Protein AF-A0A9D2N863-F1 (afdb_monomer)

Radius of gyration: 11.84 Å; Cα contacts (8 Å, |Δi|>4): 35; chains: 1; bounding box: 24×24×28 Å

Foldseek 3Di:
DDDPCLVVVLVVLVVVLCCPQPVPDDPVRLVVVLQVCCCPVVVDHPVPDDSVVVSVSSVCVSVVND

Mean predicted aligned error: 2.78 Å

pLDDT: mean 94.41, std 7.16, range [53.28, 98.38]

Structure (mmCIF, N/CA/C/O backbone):
data_AF-A0A9D2N863-F1
#
_entry.id   AF-A0A9D2N863-F1
#
loop_
_atom_site.group_PDB
_atom_site.id
_atom_site.type_symbol
_atom_site.label_atom_id
_atom_site.label_alt_id
_atom_site.label_comp_id
_atom_site.label_asym_id
_atom_site.label_entity_id
_atom_site.label_seq_id
_atom_site.pdbx_PDB_ins_code
_atom_site.Cartn_x
_atom_site.Cartn_y
_atom_site.Cartn_z
_atom_site.occupancy
_atom_site.B_iso_or_equiv
_atom_site.auth_seq_id
_atom_site.auth_comp_id
_atom_site.auth_asym_id
_atom_site.auth_atom_id
_atom_site.pdbx_PDB_model_num
ATOM 1 N N . MET A 1 1 ? 14.769 -3.096 -17.868 1.00 79.69 1 MET A N 1
ATOM 2 C CA . MET A 1 1 ? 14.505 -1.896 -17.044 1.00 79.69 1 MET A CA 1
ATOM 3 C C . MET A 1 1 ? 13.002 -1.830 -16.855 1.00 79.69 1 MET A C 1
ATOM 5 O O . MET A 1 1 ? 12.315 -2.045 -17.845 1.00 79.69 1 MET A O 1
ATOM 9 N N . ARG A 1 2 ? 12.500 -1.664 -15.626 1.00 86.50 2 ARG A N 1
ATOM 1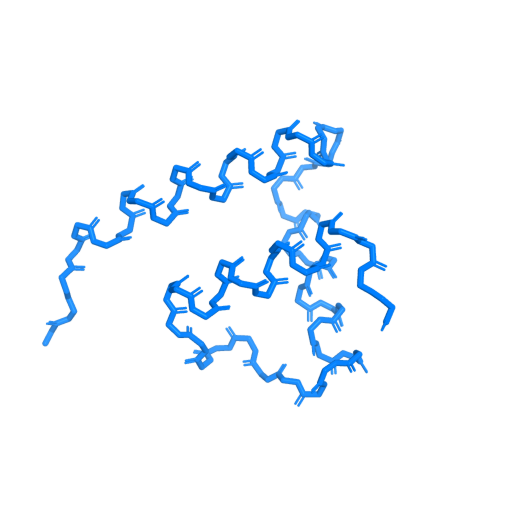0 C CA . ARG A 1 2 ? 11.049 -1.614 -15.375 1.00 86.50 2 ARG A CA 1
ATOM 11 C C . ARG A 1 2 ? 10.489 -0.280 -15.870 1.00 86.50 2 ARG A C 1
ATOM 13 O O . ARG A 1 2 ? 11.224 0.707 -15.864 1.00 86.50 2 ARG A O 1
ATOM 20 N N . ASP A 1 3 ? 9.231 -0.272 -16.295 1.00 90.75 3 ASP A N 1
ATOM 21 C CA . ASP A 1 3 ? 8.542 0.951 -16.708 1.00 90.75 3 ASP A CA 1
ATOM 22 C C . ASP A 1 3 ? 8.394 1.899 -15.501 1.00 90.75 3 ASP A C 1
ATOM 24 O O . ASP A 1 3 ? 7.855 1.473 -14.477 1.00 90.75 3 ASP A O 1
ATOM 28 N N . PRO A 1 4 ? 8.893 3.146 -15.554 1.00 92.94 4 PRO A N 1
ATOM 29 C CA . PRO A 1 4 ? 8.694 4.114 -14.479 1.00 92.94 4 PRO A CA 1
ATOM 30 C C . PRO A 1 4 ? 7.221 4.454 -14.220 1.00 92.94 4 PRO A C 1
ATOM 32 O O . PRO A 1 4 ? 6.873 4.736 -13.074 1.00 92.94 4 PRO A O 1
ATOM 35 N N . GLU A 1 5 ? 6.358 4.388 -15.240 1.00 94.12 5 GLU A N 1
ATOM 36 C CA . GLU A 1 5 ? 4.946 4.779 -15.124 1.00 94.12 5 GLU A CA 1
ATOM 37 C C . GLU A 1 5 ? 4.152 3.867 -14.180 1.00 94.12 5 GLU A C 1
ATOM 39 O O . GLU A 1 5 ? 3.204 4.325 -13.546 1.00 94.12 5 GLU A O 1
ATOM 44 N N . ARG A 1 6 ? 4.606 2.622 -13.959 1.00 92.50 6 ARG A N 1
ATOM 45 C CA . ARG A 1 6 ? 4.000 1.693 -12.982 1.00 92.50 6 ARG A CA 1
ATOM 46 C C . ARG A 1 6 ? 3.913 2.280 -11.565 1.00 92.50 6 ARG A C 1
ATOM 48 O O . ARG A 1 6 ? 3.058 1.888 -10.776 1.00 92.50 6 ARG A O 1
ATOM 55 N N . LEU A 1 7 ? 4.813 3.210 -11.226 1.00 96.31 7 LEU A N 1
ATOM 56 C CA . LEU A 1 7 ? 4.839 3.856 -9.916 1.00 96.31 7 LEU A CA 1
ATOM 57 C C . LEU A 1 7 ? 3.653 4.804 -9.723 1.00 96.31 7 LEU A C 1
ATOM 59 O O . LEU A 1 7 ? 3.198 4.966 -8.595 1.00 96.31 7 LEU A O 1
ATOM 63 N N . ASN A 1 8 ? 3.145 5.416 -10.796 1.00 96.81 8 ASN A N 1
ATOM 64 C CA . ASN A 1 8 ? 2.029 6.354 -10.716 1.00 96.81 8 ASN A CA 1
ATOM 65 C C . ASN A 1 8 ? 0.758 5.638 -10.250 1.00 96.81 8 ASN A C 1
ATOM 67 O O . ASN A 1 8 ? 0.151 6.050 -9.259 1.00 96.81 8 ASN A O 1
ATOM 71 N N . ASP A 1 9 ? 0.422 4.526 -10.903 1.00 94.44 9 ASP A N 1
ATOM 72 C CA . ASP A 1 9 ? -0.749 3.718 -10.557 1.00 94.44 9 ASP A CA 1
ATOM 73 C C . ASP A 1 9 ? -0.609 3.118 -9.152 1.00 94.44 9 ASP A C 1
ATOM 75 O O . ASP A 1 9 ? -1.519 3.224 -8.325 1.00 94.44 9 ASP A O 1
ATOM 79 N N . PHE A 1 10 ? 0.574 2.582 -8.832 1.00 97.50 10 PHE A N 1
ATOM 80 C CA . PHE A 1 10 ? 0.861 2.035 -7.509 1.00 97.50 10 PHE A CA 1
ATOM 81 C C . PHE A 1 10 ? 0.699 3.074 -6.391 1.00 97.50 10 PHE A C 1
ATOM 83 O O . PHE A 1 10 ? 0.038 2.811 -5.383 1.00 97.50 10 PHE A O 1
AT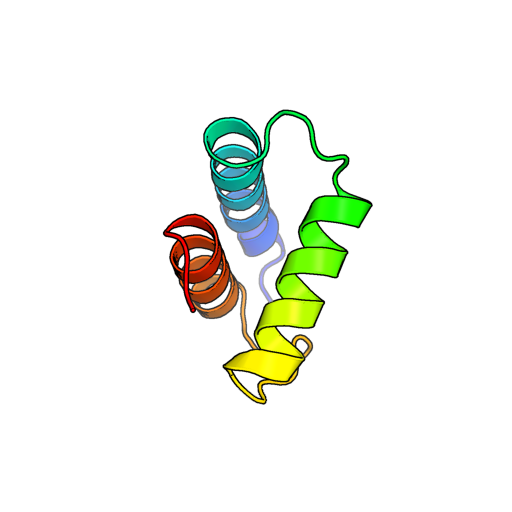OM 90 N N . TYR A 1 11 ? 1.282 4.266 -6.548 1.00 98.06 11 TYR A N 1
ATOM 91 C CA . TYR A 1 11 ? 1.193 5.311 -5.529 1.00 98.06 11 TYR A CA 1
ATOM 92 C C . TYR A 1 11 ? -0.213 5.895 -5.408 1.00 98.06 11 TYR A C 1
ATOM 94 O O . TYR A 1 11 ? -0.614 6.261 -4.297 1.00 98.06 11 TYR A O 1
ATOM 102 N N . GLU A 1 12 ? -0.978 5.963 -6.501 1.00 98.19 12 GLU A N 1
ATOM 103 C CA . GLU A 1 12 ? -2.378 6.379 -6.443 1.00 98.19 12 GLU A CA 1
ATOM 104 C C . GLU A 1 12 ? -3.195 5.405 -5.591 1.00 98.19 12 GLU A C 1
ATOM 106 O O . GLU A 1 12 ? -3.879 5.830 -4.657 1.00 98.19 12 GLU A O 1
ATOM 111 N N . GLU A 1 13 ? -3.064 4.104 -5.839 1.00 98.00 13 GLU A N 1
ATOM 112 C CA . GLU A 1 13 ? -3.766 3.067 -5.084 1.00 98.00 13 GLU A CA 1
ATOM 113 C C . GLU A 1 13 ? -3.322 2.996 -3.619 1.00 98.00 13 GLU A C 1
ATOM 115 O O . GLU A 1 13 ? -4.163 3.004 -2.714 1.00 98.00 13 GLU A O 1
ATOM 120 N N . LEU A 1 14 ? -2.012 3.028 -3.356 1.00 98.31 14 LEU A N 1
ATOM 121 C CA . LEU A 1 14 ? -1.459 3.057 -2.000 1.00 98.31 14 LEU A CA 1
ATOM 122 C C . LEU A 1 14 ? -2.019 4.235 -1.193 1.00 98.31 14 LEU A C 1
ATOM 124 O O . LEU A 1 14 ? -2.411 4.077 -0.032 1.00 98.31 14 LEU A O 1
ATOM 128 N N . LYS A 1 15 ? -2.103 5.415 -1.818 1.00 98.31 15 LYS A N 1
ATOM 129 C CA . LYS A 1 15 ? -2.700 6.611 -1.216 1.00 98.31 15 LYS A CA 1
ATOM 130 C C . LYS A 1 15 ? -4.177 6.390 -0.891 1.00 98.31 15 LYS A C 1
ATOM 132 O O . LYS A 1 15 ? -4.609 6.799 0.187 1.00 98.31 15 LYS A O 1
ATOM 137 N N . GLN A 1 16 ? -4.957 5.770 -1.780 1.00 98.38 16 GLN A N 1
ATOM 138 C CA . GLN A 1 16 ? -6.370 5.486 -1.505 1.00 98.38 16 GLN A CA 1
ATOM 139 C C . GLN A 1 16 ? -6.532 4.498 -0.342 1.00 98.38 16 GLN A C 1
ATOM 141 O O . GLN A 1 16 ? -7.304 4.779 0.575 1.00 98.38 16 GLN A O 1
ATOM 146 N N . ILE A 1 17 ? -5.755 3.409 -0.318 1.00 98.25 17 ILE A N 1
ATOM 147 C CA . ILE A 1 17 ? -5.771 2.417 0.770 1.00 98.25 17 ILE A CA 1
ATOM 148 C C . ILE A 1 17 ? -5.440 3.083 2.109 1.00 98.25 17 ILE A C 1
ATOM 150 O O . ILE A 1 17 ? -6.178 2.908 3.083 1.00 98.25 17 ILE A O 1
ATOM 154 N N . HIS A 1 18 ? -4.369 3.883 2.150 1.00 98.25 18 HIS A N 1
ATOM 155 C CA . HIS A 1 18 ? -3.940 4.590 3.356 1.00 98.25 18 HIS A CA 1
ATOM 156 C C . HIS A 1 18 ? -5.028 5.554 3.843 1.00 98.25 18 HIS A C 1
ATOM 158 O O . HIS A 1 18 ? -5.450 5.473 4.996 1.00 98.25 18 HIS A O 1
ATOM 164 N N . LYS A 1 19 ? -5.550 6.415 2.961 1.00 9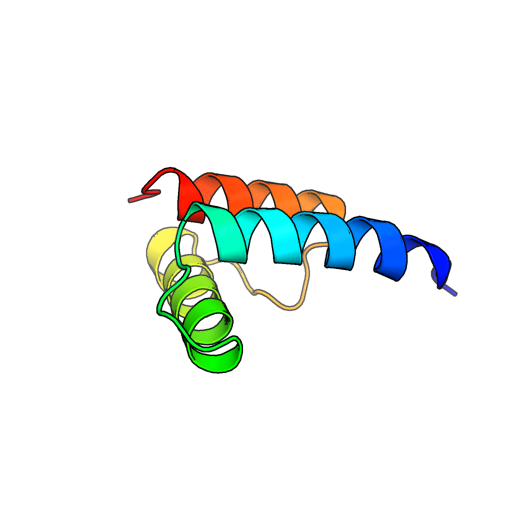8.12 19 LYS A N 1
ATOM 165 C CA . LYS A 1 19 ? -6.584 7.399 3.318 1.00 98.12 19 LYS A CA 1
ATOM 166 C C . LYS A 1 19 ? -7.876 6.764 3.831 1.00 98.12 19 LYS A C 1
ATOM 168 O O . LYS A 1 19 ? -8.514 7.346 4.702 1.00 98.12 19 LYS A O 1
ATOM 173 N N . GLN A 1 20 ? -8.288 5.630 3.269 1.00 97.81 20 GLN A N 1
ATOM 174 C CA . GLN A 1 20 ? -9.569 5.003 3.603 1.00 97.81 20 GLN A CA 1
ATOM 175 C C . GLN A 1 20 ? -9.503 4.178 4.892 1.00 97.81 20 GLN A C 1
ATOM 177 O O . GLN A 1 20 ? -10.462 4.185 5.658 1.00 97.81 20 GLN A O 1
ATOM 182 N N . ASN A 1 21 ? -8.384 3.493 5.145 1.00 97.38 21 ASN A N 1
ATOM 183 C CA . ASN A 1 21 ? -8.294 2.505 6.227 1.00 97.38 21 ASN A CA 1
ATOM 184 C C . ASN A 1 21 ? -7.456 2.978 7.420 1.00 97.38 21 ASN A C 1
ATOM 186 O O . ASN A 1 21 ? -7.710 2.570 8.551 1.00 97.38 21 ASN A O 1
ATOM 190 N N . PHE A 1 22 ? -6.467 3.846 7.191 1.00 97.00 22 PHE A N 1
ATOM 191 C CA . PHE A 1 22 ? -5.517 4.278 8.220 1.00 97.00 22 PHE A CA 1
ATOM 192 C C . PHE A 1 22 ? -5.274 5.802 8.198 1.00 97.00 22 PHE A C 1
ATOM 194 O O . PHE A 1 22 ? -4.114 6.225 8.215 1.00 97.00 22 PHE A O 1
ATOM 201 N N . PRO A 1 23 ? -6.326 6.651 8.164 1.00 97.56 23 PRO A N 1
ATOM 202 C CA . PRO A 1 23 ? -6.181 8.097 7.950 1.00 97.56 23 PRO A CA 1
ATOM 203 C C . PRO A 1 23 ? -5.338 8.803 9.021 1.00 97.56 23 PRO A C 1
ATOM 205 O O . PRO A 1 23 ? -4.673 9.792 8.722 1.00 97.56 23 PRO A O 1
ATOM 208 N N . ASP A 1 24 ? -5.322 8.278 10.248 1.00 98.31 24 ASP A N 1
ATOM 209 C CA . ASP A 1 24 ? -4.575 8.861 11.369 1.00 98.31 24 ASP A CA 1
ATOM 210 C C . ASP A 1 24 ? -3.103 8.424 11.412 1.00 98.31 24 ASP A C 1
ATOM 212 O O . ASP A 1 24 ? -2.292 8.980 12.158 1.00 98.31 24 ASP A O 1
ATOM 216 N N . TRP A 1 25 ? -2.728 7.397 10.647 1.00 97.75 25 TRP A N 1
ATOM 217 C CA . TRP A 1 25 ? -1.364 6.884 10.656 1.00 97.75 25 TRP A CA 1
ATOM 218 C C . TRP A 1 25 ? -0.487 7.717 9.730 1.00 97.75 25 TRP A C 1
ATOM 220 O O . TRP A 1 25 ? -0.842 8.012 8.593 1.00 97.75 25 TRP A O 1
ATOM 230 N N . ARG A 1 26 ? 0.725 8.048 10.178 1.00 98.25 26 ARG A N 1
ATOM 231 C CA . ARG A 1 26 ? 1.740 8.613 9.277 1.00 98.25 26 ARG A CA 1
ATOM 232 C C . ARG A 1 26 ? 2.203 7.541 8.291 1.00 98.25 26 ARG A C 1
ATOM 234 O O . ARG A 1 26 ? 2.250 6.366 8.648 1.00 98.25 26 ARG A O 1
ATOM 241 N N . PHE A 1 27 ? 2.641 7.947 7.099 1.00 97.69 27 PHE A N 1
ATOM 242 C CA . PHE A 1 27 ? 3.085 7.022 6.046 1.00 97.69 27 PHE A CA 1
ATOM 243 C C . PHE A 1 27 ? 4.089 5.967 6.544 1.00 97.69 27 PHE A C 1
ATOM 245 O O . PHE A 1 27 ? 3.881 4.773 6.360 1.00 97.69 27 PHE A O 1
ATOM 252 N N . GLY A 1 28 ? 5.136 6.390 7.262 1.00 97.75 28 GLY A N 1
ATOM 253 C CA . GLY A 1 28 ? 6.136 5.459 7.796 1.00 97.75 28 GLY A CA 1
ATOM 254 C C . GLY A 1 28 ? 5.571 4.454 8.807 1.00 97.75 28 GLY A C 1
ATOM 255 O O . GLY A 1 28 ? 5.996 3.304 8.821 1.00 97.75 28 GLY A O 1
ATOM 256 N N . GLN A 1 29 ? 4.587 4.856 9.620 1.00 98.00 29 GLN A N 1
ATOM 257 C CA . GLN A 1 29 ? 3.907 3.951 10.551 1.00 98.00 29 GLN A CA 1
ATOM 258 C C . GLN A 1 29 ? 3.048 2.937 9.796 1.00 98.00 29 GLN A C 1
ATOM 260 O O . GLN A 1 29 ? 3.086 1.752 10.113 1.00 98.00 29 GLN A O 1
ATOM 265 N N . PHE A 1 30 ? 2.312 3.395 8.783 1.00 97.50 30 PHE A N 1
ATOM 266 C CA . PHE A 1 30 ? 1.513 2.526 7.930 1.00 97.50 30 PHE A CA 1
ATOM 267 C C . PHE A 1 30 ? 2.370 1.461 7.246 1.00 97.50 30 PHE A C 1
ATOM 269 O O . PHE A 1 30 ? 2.119 0.271 7.441 1.00 97.50 30 PHE A O 1
ATOM 276 N N . MET A 1 31 ? 3.437 1.868 6.557 1.00 97.75 31 MET A N 1
ATOM 277 C CA . MET A 1 31 ? 4.317 0.922 5.874 1.00 97.75 31 MET A CA 1
ATOM 278 C C . MET A 1 31 ? 5.044 -0.007 6.849 1.00 97.75 31 MET A C 1
ATOM 280 O O . MET A 1 31 ? 5.147 -1.199 6.586 1.00 97.75 31 MET A O 1
ATOM 284 N N . ASN A 1 32 ? 5.519 0.491 7.999 1.00 97.62 32 ASN A N 1
ATOM 285 C CA . ASN A 1 32 ? 6.197 -0.366 8.974 1.00 97.62 32 ASN A CA 1
ATOM 286 C C . ASN A 1 32 ? 5.256 -1.424 9.571 1.00 97.62 32 ASN A C 1
ATOM 288 O O . ASN A 1 32 ? 5.652 -2.582 9.688 1.00 97.62 32 ASN A O 1
ATOM 292 N N . ASN A 1 33 ? 4.012 -1.056 9.890 1.00 96.88 33 ASN A N 1
ATOM 293 C CA . ASN A 1 33 ? 3.012 -2.003 10.379 1.00 96.88 33 ASN A CA 1
ATOM 294 C C . ASN A 1 33 ? 2.644 -3.042 9.312 1.00 96.88 33 ASN A C 1
ATOM 296 O O . ASN A 1 33 ? 2.587 -4.231 9.622 1.00 96.88 33 ASN A O 1
ATOM 300 N N . PHE A 1 34 ? 2.468 -2.610 8.061 1.00 97.38 34 PHE A N 1
ATOM 301 C CA . PHE A 1 34 ? 2.230 -3.507 6.934 1.00 97.38 34 PHE A CA 1
ATOM 302 C C . PHE A 1 34 ? 3.387 -4.498 6.731 1.00 97.38 34 PHE A C 1
ATOM 304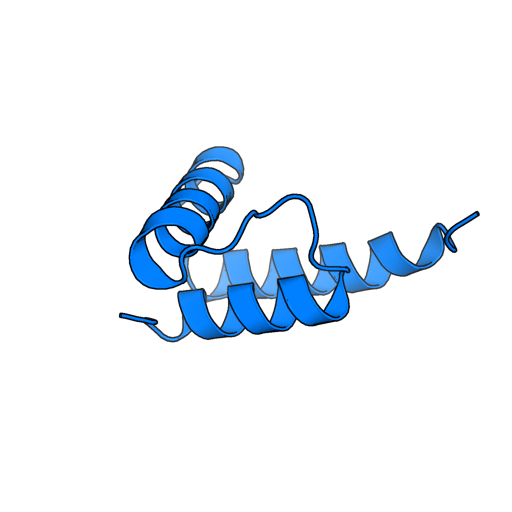 O O . PHE A 1 34 ? 3.160 -5.703 6.726 1.00 97.38 34 PHE A O 1
ATOM 311 N N . PHE A 1 35 ? 4.638 -4.032 6.645 1.00 97.12 35 PHE A N 1
ATOM 312 C CA . PHE A 1 35 ? 5.791 -4.925 6.462 1.00 97.12 35 PHE A CA 1
ATOM 313 C C . PHE A 1 35 ? 5.997 -5.866 7.649 1.00 97.12 35 PHE A C 1
ATOM 315 O O . PHE A 1 35 ? 6.410 -7.013 7.475 1.00 97.12 35 PHE A O 1
ATOM 322 N N . ARG A 1 36 ? 5.672 -5.407 8.862 1.00 95.88 36 ARG A N 1
ATOM 323 C CA . ARG A 1 36 ? 5.655 -6.252 10.053 1.00 95.88 36 ARG A CA 1
ATOM 324 C C . ARG A 1 36 ? 4.634 -7.379 9.903 1.00 95.88 36 ARG A C 1
ATOM 326 O O . ARG A 1 36 ? 4.990 -8.535 10.105 1.00 95.88 36 ARG A O 1
ATOM 333 N N . TRP A 1 37 ? 3.399 -7.061 9.527 1.00 96.25 37 TRP A N 1
ATOM 334 C CA . TRP A 1 37 ? 2.369 -8.062 9.248 1.00 96.25 37 TRP A CA 1
ATOM 335 C C . TRP A 1 37 ? 2.790 -9.025 8.132 1.00 96.25 37 TRP A C 1
ATOM 337 O O . TRP A 1 37 ? 2.708 -10.235 8.312 1.00 96.25 37 TRP A O 1
ATOM 347 N N . LEU A 1 38 ? 3.332 -8.511 7.029 1.00 96.31 38 LEU A N 1
ATOM 348 C CA . LE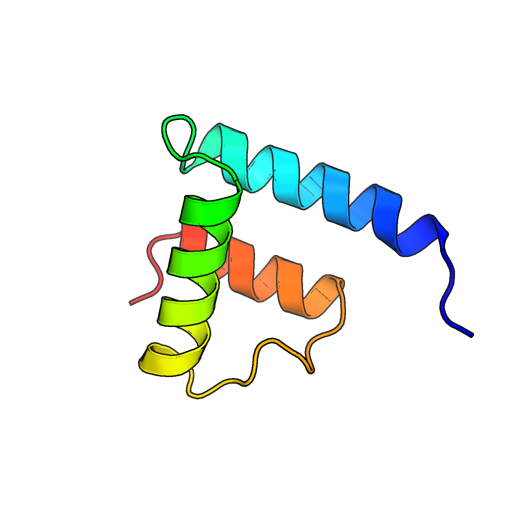U A 1 38 ? 3.789 -9.319 5.901 1.00 96.31 38 LEU A CA 1
ATOM 349 C C . LEU A 1 38 ? 4.863 -10.335 6.330 1.00 96.31 38 LEU A C 1
ATOM 351 O O . LEU A 1 38 ? 4.786 -11.521 6.012 1.00 96.31 38 LEU A O 1
ATOM 355 N N . SER A 1 39 ? 5.826 -9.890 7.137 1.00 95.44 39 SER A N 1
ATOM 356 C CA . SER A 1 39 ? 6.885 -10.754 7.655 1.00 95.44 39 SER A CA 1
ATOM 357 C C . SER A 1 39 ? 6.368 -11.793 8.661 1.00 95.44 39 SER A C 1
ATOM 359 O O . SER A 1 39 ? 6.740 -12.965 8.581 1.00 95.44 39 SER A O 1
ATOM 361 N N . TYR A 1 40 ? 5.506 -11.396 9.604 1.00 94.06 40 TYR A N 1
ATOM 362 C CA . TYR A 1 40 ? 5.066 -12.282 10.688 1.00 94.06 40 TYR A CA 1
ATOM 363 C C . TYR A 1 40 ? 3.899 -13.200 10.314 1.00 94.06 40 TYR A C 1
ATOM 365 O O . TYR A 1 40 ? 3.930 -14.368 10.688 1.00 94.06 40 TYR A O 1
ATOM 373 N N . SER A 1 41 ? 2.888 -12.695 9.603 1.00 92.50 41 SER A N 1
ATOM 374 C CA . SER A 1 41 ? 1.682 -13.457 9.247 1.00 92.50 41 SER A CA 1
ATOM 375 C C . SER A 1 41 ? 1.849 -14.241 7.947 1.00 92.50 41 SER A C 1
ATOM 377 O O . SER A 1 41 ? 1.296 -15.330 7.816 1.00 92.50 41 SER A O 1
ATOM 379 N N . LYS A 1 42 ? 2.602 -13.711 6.973 1.00 92.56 42 LYS A N 1
ATOM 380 C CA . LYS A 1 42 ? 2.765 -14.35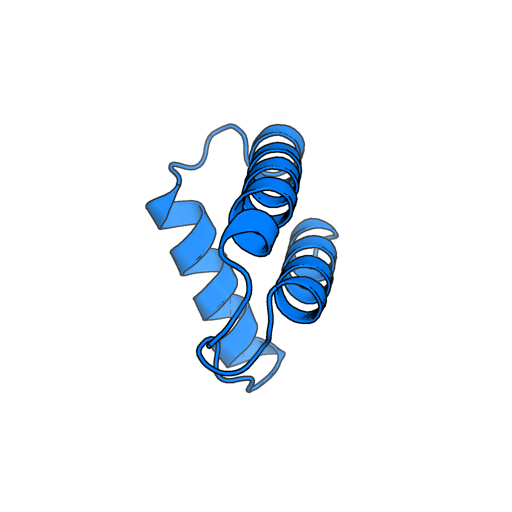0 5.655 1.00 92.56 42 LYS A CA 1
ATOM 381 C C . LYS A 1 42 ? 4.11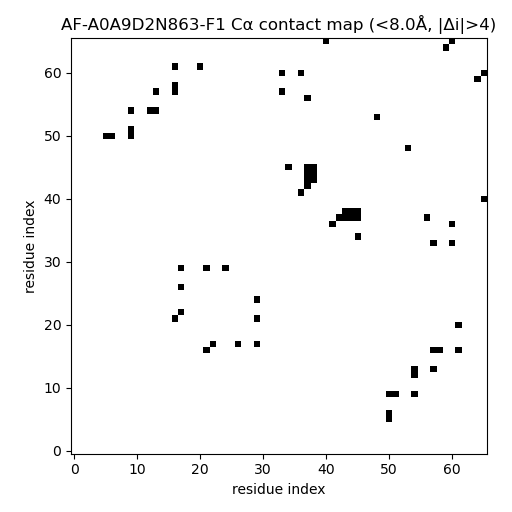8 -15.022 5.459 1.00 92.56 42 LYS A C 1
ATOM 383 O O . LYS A 1 42 ? 4.279 -15.746 4.482 1.00 92.56 42 LYS A O 1
ATOM 388 N N . HIS A 1 43 ? 5.082 -14.782 6.354 1.00 93.25 43 HIS A N 1
ATOM 389 C CA . HIS A 1 43 ? 6.480 -15.193 6.170 1.00 93.25 43 HIS A CA 1
ATOM 390 C C . HIS A 1 43 ? 7.038 -14.769 4.808 1.00 93.25 43 HIS A C 1
ATOM 392 O O . HIS A 1 43 ? 7.873 -15.453 4.219 1.00 93.25 43 HIS A O 1
ATOM 398 N N . HIS A 1 44 ? 6.551 -13.630 4.314 1.00 92.81 44 HIS A N 1
ATOM 399 C CA . HIS A 1 44 ? 6.883 -13.121 3.001 1.00 92.81 44 HIS A CA 1
ATOM 400 C C . HIS A 1 44 ? 7.882 -11.979 3.143 1.00 92.81 44 HIS A C 1
ATOM 402 O O . HIS A 1 44 ? 7.726 -11.088 3.982 1.00 92.81 44 HIS A O 1
ATOM 408 N N . ASP A 1 45 ? 8.919 -12.003 2.316 1.00 93.00 45 ASP A N 1
ATOM 409 C CA . ASP A 1 45 ? 9.880 -10.914 2.238 1.00 93.00 45 ASP A CA 1
ATOM 410 C C . ASP A 1 45 ? 9.284 -9.777 1.390 1.00 93.00 45 ASP A C 1
ATOM 412 O O . ASP A 1 45 ? 8.873 -9.990 0.250 1.00 93.00 45 ASP A O 1
ATOM 416 N N . GLY A 1 46 ? 9.197 -8.577 1.966 1.00 90.75 46 GLY A N 1
ATOM 417 C CA . GLY A 1 46 ? 8.603 -7.402 1.327 1.00 90.75 46 GLY A CA 1
ATOM 418 C C . GLY A 1 46 ? 9.424 -6.798 0.185 1.00 90.75 46 GLY A C 1
ATOM 419 O O . GLY A 1 46 ? 8.934 -5.875 -0.458 1.00 90.75 46 GLY A O 1
ATOM 420 N N . PHE A 1 47 ? 10.642 -7.283 -0.078 1.00 92.19 47 PHE A N 1
ATOM 421 C CA . PHE A 1 47 ? 11.478 -6.810 -1.188 1.00 92.19 47 PHE A CA 1
ATOM 422 C C . PHE A 1 47 ? 11.151 -7.444 -2.545 1.00 92.19 47 PHE A C 1
ATOM 424 O O . PHE A 1 47 ? 11.601 -6.926 -3.567 1.00 92.19 47 PHE A O 1
ATOM 431 N N . TYR A 1 48 ? 10.431 -8.566 -2.560 1.00 92.31 48 TYR A N 1
ATOM 432 C CA . TYR A 1 48 ? 10.227 -9.367 -3.770 1.00 92.31 48 TYR A CA 1
ATOM 433 C C . TYR A 1 48 ? 8.940 -9.093 -4.550 1.00 92.31 48 TYR A C 1
ATOM 435 O O . TYR A 1 48 ? 9.027 -9.185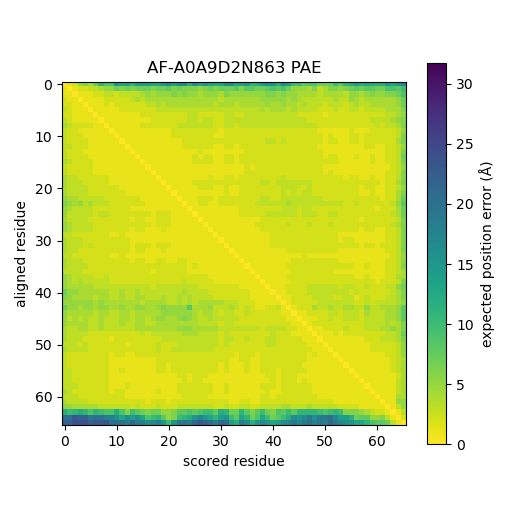 -5.772 1.00 92.31 48 TYR A O 1
ATOM 443 N N . PRO A 1 49 ? 7.787 -8.779 -3.925 1.00 94.06 49 PRO A N 1
ATOM 444 C CA . PRO A 1 49 ? 6.571 -8.580 -4.698 1.00 94.06 49 PRO A CA 1
ATOM 445 C C . PRO A 1 49 ? 6.704 -7.389 -5.645 1.00 94.06 49 PRO A C 1
ATOM 447 O O . PRO A 1 49 ? 7.221 -6.333 -5.258 1.00 94.06 49 PRO A O 1
ATOM 450 N N . GLU A 1 50 ? 6.216 -7.552 -6.870 1.00 93.81 50 GLU A N 1
ATOM 451 C CA . GLU A 1 50 ? 6.024 -6.424 -7.786 1.00 93.81 50 GLU A CA 1
ATOM 452 C C . GLU A 1 50 ? 4.778 -5.610 -7.368 1.00 93.81 50 GLU A C 1
ATOM 454 O O . GLU A 1 50 ? 4.080 -5.952 -6.410 1.00 93.81 50 GLU A O 1
ATOM 459 N N . GLU A 1 51 ? 4.532 -4.456 -7.996 1.00 94.88 51 GLU A N 1
ATOM 460 C CA . GLU A 1 51 ? 3.526 -3.494 -7.518 1.00 94.88 51 GLU A CA 1
ATOM 461 C C . GLU A 1 51 ? 2.107 -4.063 -7.419 1.00 94.88 51 GLU A C 1
ATOM 463 O O . GLU A 1 51 ? 1.378 -3.716 -6.490 1.00 94.88 51 GLU A O 1
ATOM 468 N N . ASP A 1 52 ? 1.711 -4.922 -8.351 1.00 94.56 52 ASP A N 1
ATOM 469 C CA . ASP A 1 52 ? 0.405 -5.579 -8.369 1.00 94.56 52 ASP A CA 1
ATOM 470 C C . ASP A 1 52 ? 0.230 -6.525 -7.175 1.00 94.56 52 ASP A C 1
ATOM 472 O O . ASP A 1 52 ? -0.729 -6.383 -6.413 1.00 94.56 52 ASP A O 1
ATOM 476 N N . GLU A 1 53 ? 1.202 -7.406 -6.941 1.00 95.75 53 GLU A N 1
ATOM 477 C CA . GLU A 1 53 ? 1.231 -8.303 -5.779 1.00 95.75 53 GLU A CA 1
ATOM 478 C C . GLU A 1 53 ? 1.291 -7.513 -4.459 1.00 95.75 53 GLU A C 1
ATOM 480 O O . GLU A 1 53 ? 0.603 -7.827 -3.484 1.00 95.75 53 GLU A O 1
ATOM 485 N N . MET A 1 54 ? 2.075 -6.431 -4.421 1.00 97.00 54 MET A N 1
ATOM 486 C CA . MET A 1 54 ? 2.165 -5.539 -3.265 1.00 97.00 54 MET A CA 1
ATOM 487 C C . MET A 1 54 ? 0.816 -4.880 -2.952 1.00 97.00 54 MET A C 1
ATOM 489 O O . MET A 1 54 ? 0.440 -4.781 -1.781 1.00 97.00 54 MET A O 1
ATOM 493 N N . LEU A 1 55 ? 0.059 -4.456 -3.970 1.00 97.75 55 LEU A N 1
ATOM 494 C CA . LEU A 1 55 ? -1.285 -3.902 -3.789 1.00 97.75 55 LEU A CA 1
ATOM 495 C C . LEU A 1 55 ? -2.280 -4.949 -3.292 1.00 97.75 55 LEU A C 1
ATOM 497 O O . LEU A 1 55 ? -3.107 -4.629 -2.438 1.00 97.75 55 LEU A O 1
ATOM 501 N N . GLU A 1 56 ? -2.208 -6.192 -3.767 1.00 97.19 56 GLU A N 1
ATOM 502 C CA . GLU A 1 56 ? -3.036 -7.283 -3.241 1.00 97.19 56 GLU A CA 1
ATOM 503 C C . GLU A 1 56 ? -2.770 -7.523 -1.751 1.00 97.19 56 GLU A C 1
ATOM 505 O O . GLU A 1 56 ? -3.710 -7.544 -0.951 1.00 97.19 56 GLU A O 1
ATOM 510 N N . LEU A 1 57 ? -1.497 -7.585 -1.355 1.00 97.31 57 LEU A N 1
ATOM 511 C CA . LEU A 1 57 ? -1.091 -7.725 0.044 1.00 97.31 57 LEU A CA 1
ATOM 512 C C . LEU A 1 57 ? -1.544 -6.531 0.900 1.00 97.31 57 LEU A C 1
ATOM 514 O O . LEU A 1 57 ? -2.009 -6.714 2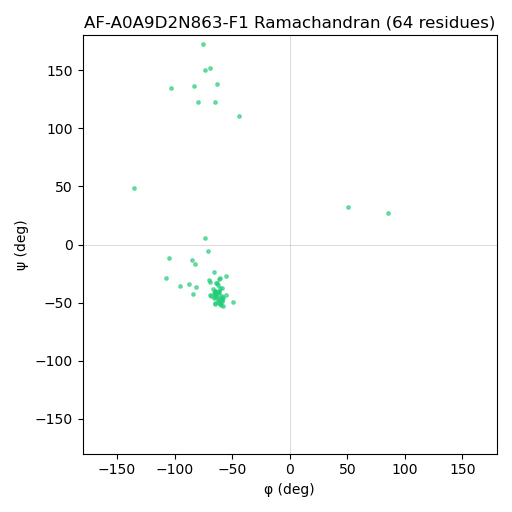.025 1.00 97.31 57 LEU A O 1
ATOM 518 N N . LEU A 1 58 ? -1.440 -5.304 0.382 1.00 97.56 58 LEU A N 1
ATOM 519 C CA . LEU A 1 58 ? -1.902 -4.094 1.071 1.00 97.56 58 LEU A CA 1
ATOM 520 C C . LEU A 1 58 ? -3.423 -4.080 1.256 1.00 97.56 58 LEU A C 1
ATOM 522 O O . LEU A 1 58 ? -3.902 -3.683 2.321 1.00 97.56 58 LEU A O 1
ATOM 526 N N . ARG A 1 59 ? -4.187 -4.520 0.247 1.00 97.56 59 ARG A N 1
ATOM 527 C CA . ARG A 1 59 ? -5.650 -4.657 0.333 1.00 97.56 59 ARG A CA 1
ATOM 528 C C . ARG A 1 59 ? -6.040 -5.732 1.343 1.00 97.56 59 ARG A C 1
ATOM 530 O O . ARG A 1 59 ? -6.950 -5.504 2.136 1.00 97.56 59 ARG A O 1
ATOM 537 N N . GLU A 1 60 ? -5.334 -6.861 1.365 1.00 97.25 60 GLU A N 1
ATOM 538 C CA . GLU A 1 60 ? -5.550 -7.910 2.363 1.00 97.25 60 GLU A CA 1
ATOM 539 C C . GLU A 1 60 ? -5.270 -7.401 3.785 1.00 97.25 60 GLU A C 1
ATOM 541 O O . GLU A 1 60 ? -6.096 -7.572 4.686 1.00 97.25 60 GLU A O 1
ATOM 546 N N . TYR A 1 61 ? -4.142 -6.716 3.985 1.00 96.94 61 TYR A N 1
ATOM 547 C CA . TYR A 1 61 ? -3.807 -6.098 5.266 1.00 96.94 61 TYR A CA 1
ATOM 548 C C . TYR A 1 61 ? -4.884 -5.097 5.711 1.00 96.94 61 TYR A C 1
ATOM 550 O O . TYR A 1 61 ? -5.344 -5.132 6.854 1.00 96.94 61 TYR A O 1
ATOM 558 N N . ALA A 1 62 ? -5.336 -4.236 4.795 1.00 96.19 62 ALA A N 1
ATOM 559 C CA . ALA A 1 62 ? -6.387 -3.255 5.049 1.00 96.19 62 ALA A CA 1
ATOM 560 C C . ALA A 1 62 ? -7.744 -3.891 5.397 1.00 96.19 62 ALA A C 1
ATOM 562 O O . ALA A 1 62 ? -8.468 -3.358 6.234 1.00 96.19 62 ALA A O 1
ATOM 563 N N . ALA A 1 63 ? -8.064 -5.058 4.831 1.00 94.75 63 ALA A N 1
ATOM 564 C CA . ALA A 1 63 ? -9.279 -5.817 5.134 1.00 94.75 63 ALA A CA 1
ATOM 565 C C . ALA A 1 63 ? -9.252 -6.524 6.509 1.00 94.75 63 ALA A C 1
ATOM 567 O O . ALA A 1 63 ? -10.178 -7.264 6.846 1.00 94.75 63 ALA A O 1
ATOM 568 N N . GLY A 1 64 ? -8.212 -6.297 7.319 1.00 86.31 64 GLY A N 1
ATOM 569 C CA . GLY A 1 64 ? -8.052 -6.911 8.634 1.00 86.31 64 GLY A CA 1
ATOM 570 C C . GLY A 1 64 ? -7.395 -8.287 8.580 1.00 86.31 64 GLY A C 1
ATOM 571 O O . GLY A 1 64 ? -7.668 -9.102 9.465 1.00 86.31 64 GLY A O 1
ATOM 572 N N . GLY A 1 65 ? -6.565 -8.542 7.558 1.00 64.50 65 GLY A N 1
ATOM 573 C CA . GLY A 1 65 ? -5.796 -9.775 7.402 1.00 64.50 65 GLY A CA 1
ATOM 574 C C . GLY A 1 65 ? -5.158 -10.201 8.726 1.00 64.50 65 GLY A C 1
ATOM 575 O O . GLY A 1 65 ? -4.274 -9.521 9.246 1.00 64.50 65 GLY A O 1
ATOM 576 N N . LYS A 1 66 ? -5.650 -11.303 9.296 1.00 53.28 66 LYS A N 1
ATOM 577 C CA . LYS A 1 66 ? -5.039 -11.979 10.445 1.00 53.28 66 LYS A CA 1
ATOM 578 C C . LYS A 1 66 ? -3.994 -12.954 9.932 1.00 53.28 66 LYS A C 1
ATOM 580 O O . LYS A 1 66 ? -4.388 -13.804 9.106 1.00 53.28 66 LYS A O 1
#

Secondary structure (DSSP, 8-state):
---TTHHHHHHHHHHHHHHHH-TTS-HHHHHHHHHHHHHHHH---TTS--HHHHHHHHHHHHTT--

Organism: NCBI:txid2838598

Sequence (66 aa):
MRDPERLNDFYEELKQIHKQNFPDWRFGQFMNNFFRWLSYSKHHDGFYPEEDEMLELLREYAAGGK

Solvent-accessible surface area (backbone atoms only — not comparable to full-atom values): 3987 Å² total; per-residue (Å²): 131,82,72,73,69,62,52,55,60,44,51,53,49,51,50,51,54,40,58,74,72,42,66,89,52,53,70,70,57,48,54,51,52,48,51,48,45,37,41,72,72,65,70,41,69,84,87,70,61,53,67,68,58,44,49,52,52,51,52,42,51,66,74,63,61,119